Protein AF-A0A0F4YKQ7-F1 (afdb_monomer)

Sequence (116 aa):
DPATAHISVHLLIPGWTWTGLMGNVGPTDEKDVVNKPAGAWYPSQVADYCARALEKGSFYIVCPDGETDAALDQARMRWGSDDVIEGRPALSRWEASWKDQAAKWIEEEAAKRRAS

Organism: Rasamsonia emersonii (strain ATCC 16479 / CBS 393.64 / IMI 116815) (NCBI:txid1408163)

Foldseek 3Di:
DVVCPPPAAADQDDAQAQDVVVVDHGDPDPVVDPDDDPQHHYPVQSVVQVVVCVVVSHRYRHYDSNVDDPLLVVLQVVLQVVCVVVVNPHVQCPPPVRVVVSVVSSVVSSVVVVVD

Secondary structure (DSSP, 8-state):
-GGGTT----EEE--SB-SGGGSS---SSGGG-S-PPTTPBPHHHHHHHHHHHHHTT-SEEE---SSS-HHHHHHHHHHHHHHHHTTPPTTGGGSTTTHHHHHHHHHHHHHHHHT-

Nearest PDB structures (foldseek):
  5gpn-assembly1_Al  TM=6.996E-01  e=6.593E+00  Sus scrofa
  5gup-assembly1_g  TM=6.997E-01  e=6.593E+00  Sus scrofa
  7zdp-assembly1_o  TM=4.346E-01  e=6.593E+00  Ovis aries

Mean predicted aligned error: 5.85 Å

pLDDT: mean 89.58, std 9.92, range [63.56, 98.44]

Solvent-accessible surface area (backbone atoms only — not comparable to full-atom values): 6986 Å² total; per-residue (Å²): 105,85,93,49,74,84,67,86,76,69,47,80,42,76,38,58,55,54,38,62,87,74,83,46,90,31,68,89,48,83,86,77,59,89,75,78,61,84,55,45,39,51,61,64,59,53,50,57,52,48,53,59,34,56,77,70,66,44,42,76,40,74,47,74,37,77,82,55,54,70,34,50,51,50,24,50,53,50,52,60,50,44,25,67,75,72,68,48,58,86,69,35,62,74,34,88,92,34,24,68,62,38,51,55,50,31,51,56,46,14,53,55,54,71,75,108

Radius of gyration: 18.22 Å; Cα contacts (8 Å, |Δi|>4): 116; chains: 1; bounding box: 45×40×47 Å

Structure (mmCIF, N/CA/C/O backbone):
data_AF-A0A0F4YKQ7-F1
#
_entry.id   AF-A0A0F4YKQ7-F1
#
loop_
_atom_site.group_PDB
_atom_site.id
_atom_site.type_symbol
_atom_site.label_atom_id
_atom_site.label_alt_id
_atom_site.label_comp_id
_atom_site.label_asym_id
_atom_site.label_entity_id
_atom_site.label_seq_id
_atom_site.pdbx_PDB_ins_code
_atom_site.Cartn_x
_atom_site.Cartn_y
_atom_site.Cartn_z
_atom_site.occupancy
_atom_site.B_iso_or_equiv
_atom_site.auth_seq_id
_atom_site.auth_comp_id
_atom_site.auth_asym_id
_atom_site.auth_atom_id
_atom_site.pdbx_PDB_model_num
ATOM 1 N N . ASP A 1 1 ? -5.869 -18.642 -25.459 1.00 69.12 1 ASP A N 1
ATOM 2 C CA . ASP A 1 1 ? -5.507 -18.361 -26.856 1.00 69.12 1 ASP A CA 1
ATOM 3 C C . ASP A 1 1 ? -3.989 -18.486 -26.971 1.00 69.12 1 ASP A C 1
ATOM 5 O O . ASP A 1 1 ? -3.309 -17.848 -26.173 1.00 69.12 1 ASP A O 1
ATOM 9 N N . PRO A 1 2 ? -3.436 -19.332 -27.861 1.00 75.19 2 PRO A N 1
ATOM 10 C CA . PRO A 1 2 ? -1.993 -19.387 -28.110 1.00 75.19 2 PRO A CA 1
ATOM 11 C C . PRO A 1 2 ? -1.377 -18.008 -28.393 1.00 75.19 2 PRO A C 1
ATOM 13 O O . PRO A 1 2 ? -0.235 -17.769 -28.013 1.00 75.19 2 PRO A O 1
ATOM 16 N N . ALA A 1 3 ? -2.148 -17.078 -28.970 1.00 79.31 3 ALA A N 1
ATOM 17 C CA . ALA A 1 3 ? -1.715 -15.706 -29.225 1.00 79.31 3 ALA A CA 1
ATOM 18 C C . ALA A 1 3 ? -1.481 -14.880 -27.945 1.00 79.31 3 ALA A C 1
ATOM 20 O O . ALA A 1 3 ? -0.770 -13.880 -27.989 1.00 79.31 3 ALA A O 1
ATOM 21 N N . THR A 1 4 ? -2.033 -15.292 -26.796 1.00 79.38 4 THR A N 1
ATOM 22 C CA . THR A 1 4 ? -1.876 -14.594 -25.507 1.00 79.38 4 THR A CA 1
ATOM 23 C C . THR A 1 4 ? -1.125 -15.414 -24.461 1.00 79.38 4 THR A C 1
ATOM 25 O O . THR A 1 4 ? -1.000 -14.970 -23.324 1.00 79.38 4 THR A O 1
ATOM 28 N N . ALA A 1 5 ? -0.617 -16.602 -24.810 1.00 79.69 5 ALA A N 1
ATOM 29 C CA . ALA A 1 5 ? 0.039 -17.516 -23.867 1.00 79.69 5 ALA A CA 1
ATOM 30 C C . ALA A 1 5 ? 1.330 -16.947 -23.237 1.00 79.69 5 ALA A C 1
ATOM 32 O O . ALA A 1 5 ? 1.835 -17.502 -22.265 1.00 79.69 5 ALA A O 1
ATOM 33 N N . HIS A 1 6 ? 1.838 -15.830 -23.769 1.00 83.50 6 HIS A N 1
ATOM 34 C CA . HIS A 1 6 ? 3.040 -15.132 -23.304 1.00 83.50 6 HIS A CA 1
ATOM 35 C C . HIS A 1 6 ? 2.768 -13.699 -22.818 1.00 83.50 6 HIS A C 1
ATOM 37 O O . HIS A 1 6 ? 3.704 -12.916 -22.678 1.00 83.50 6 HIS A O 1
ATOM 43 N N . ILE A 1 7 ? 1.504 -13.331 -22.592 1.00 90.00 7 ILE A N 1
ATOM 44 C CA . ILE A 1 7 ? 1.131 -11.996 -22.112 1.00 90.00 7 ILE A CA 1
ATOM 45 C C . ILE A 1 7 ? 0.789 -12.088 -20.627 1.00 90.00 7 ILE A C 1
ATOM 47 O O . ILE A 1 7 ? -0.084 -12.864 -20.237 1.00 90.00 7 ILE A O 1
ATOM 51 N N . SER A 1 8 ? 1.442 -11.267 -19.807 1.00 90.88 8 SER A N 1
ATOM 52 C CA . SER A 1 8 ? 1.095 -11.070 -18.400 1.00 90.88 8 SER A CA 1
ATOM 53 C C . SER A 1 8 ? 0.614 -9.639 -18.152 1.00 90.88 8 SER A C 1
ATOM 55 O O . SER A 1 8 ? 0.985 -8.702 -18.861 1.00 90.88 8 SER A O 1
ATOM 57 N N . VAL A 1 9 ? -0.253 -9.472 -17.152 1.00 94.56 9 VAL A N 1
ATOM 58 C CA . VAL A 1 9 ? -0.795 -8.173 -16.729 1.00 94.56 9 VAL A CA 1
ATOM 59 C C . VAL A 1 9 ? -0.369 -7.919 -15.294 1.00 94.56 9 VAL A C 1
ATOM 61 O O . VAL A 1 9 ? -0.422 -8.822 -14.463 1.00 94.56 9 VAL A O 1
ATOM 64 N N . HIS A 1 10 ? 0.039 -6.686 -15.015 1.00 97.12 10 HIS A N 1
ATOM 65 C CA . HIS A 1 10 ? 0.514 -6.247 -13.709 1.00 97.12 10 HIS A CA 1
ATOM 66 C C . HIS A 1 10 ? 0.017 -4.821 -13.440 1.00 97.12 10 HIS A C 1
ATOM 68 O O . HIS A 1 10 ? -0.188 -4.044 -14.373 1.00 97.12 10 HIS A O 1
ATOM 74 N N . LEU A 1 11 ? -0.156 -4.473 -12.168 1.00 97.88 11 LEU A N 1
ATOM 75 C CA . LEU A 1 11 ? -0.543 -3.152 -11.692 1.00 97.88 11 LEU A CA 1
ATOM 76 C C . LEU A 1 11 ? 0.567 -2.584 -10.805 1.00 97.88 11 LEU A C 1
ATOM 78 O O . LEU A 1 11 ? 0.765 -3.029 -9.673 1.00 97.88 11 LEU A O 1
ATOM 82 N N . LEU A 1 12 ? 1.262 -1.572 -11.322 1.00 96.75 12 LEU A N 1
ATOM 83 C CA . LEU A 1 12 ? 2.232 -0.787 -10.566 1.00 96.75 12 LEU A CA 1
ATOM 84 C C . LEU A 1 12 ? 1.520 0.305 -9.764 1.00 96.75 12 LEU A C 1
ATOM 86 O O . LEU A 1 12 ? 0.811 1.134 -10.331 1.00 96.75 12 LEU A O 1
ATOM 90 N N . ILE A 1 13 ? 1.744 0.308 -8.452 1.00 94.62 13 ILE A N 1
ATOM 91 C CA . ILE A 1 13 ? 1.226 1.294 -7.501 1.00 94.62 13 ILE A CA 1
ATOM 92 C C . ILE A 1 13 ? 2.453 1.980 -6.889 1.00 94.62 13 ILE A C 1
ATOM 94 O O . ILE A 1 13 ? 2.985 1.508 -5.879 1.00 94.62 13 ILE A O 1
ATOM 98 N N . PRO A 1 14 ? 2.975 3.036 -7.537 1.00 91.62 14 PRO A N 1
ATOM 99 C CA . PRO A 1 14 ? 4.146 3.731 -7.034 1.00 91.62 14 PRO A CA 1
ATOM 100 C C . PRO A 1 14 ? 3.785 4.547 -5.786 1.00 91.62 14 PRO A C 1
ATOM 102 O O . PRO A 1 14 ? 2.701 5.129 -5.706 1.00 91.62 14 PRO A O 1
ATOM 105 N N . GLY A 1 15 ? 4.721 4.626 -4.838 1.00 87.50 15 GLY A N 1
ATOM 106 C CA . GLY A 1 15 ? 4.682 5.626 -3.775 1.00 87.50 15 GLY A CA 1
ATOM 107 C C . GLY A 1 15 ? 5.012 7.020 -4.319 1.00 87.50 15 GLY A C 1
ATOM 108 O O . GLY A 1 15 ? 5.110 7.236 -5.535 1.00 87.50 15 GLY A O 1
ATOM 109 N N . TRP A 1 16 ? 5.232 7.988 -3.426 1.00 87.94 16 TRP A N 1
ATOM 110 C CA . TRP A 1 16 ? 5.644 9.324 -3.849 1.00 87.94 16 TRP A CA 1
ATOM 111 C C . TRP A 1 16 ? 6.985 9.259 -4.595 1.00 87.94 16 TRP A C 1
ATOM 113 O O . TRP A 1 16 ? 8.024 8.994 -4.002 1.00 87.94 16 TRP A O 1
ATOM 123 N N . THR A 1 17 ? 6.959 9.463 -5.914 1.00 88.12 17 THR A N 1
ATOM 124 C CA . THR A 1 17 ? 8.133 9.305 -6.785 1.00 88.12 17 THR A CA 1
ATOM 125 C C . THR A 1 17 ? 8.478 10.624 -7.448 1.00 88.12 17 THR A C 1
ATOM 127 O O . THR A 1 17 ? 7.707 11.141 -8.258 1.00 88.12 17 THR A O 1
ATOM 130 N N . TRP A 1 18 ? 9.649 11.169 -7.137 1.00 86.38 18 TRP A N 1
ATOM 131 C CA . TRP A 1 18 ? 10.054 12.470 -7.646 1.00 86.38 18 TRP A CA 1
ATOM 132 C C . TRP A 1 18 ? 10.419 12.383 -9.134 1.00 86.38 18 TRP A C 1
ATOM 134 O O . TRP A 1 18 ? 11.498 11.940 -9.519 1.00 86.38 18 TRP A O 1
ATOM 144 N N . THR A 1 19 ? 9.473 12.796 -9.978 1.00 85.69 19 THR A N 1
ATOM 145 C CA . THR A 1 19 ? 9.557 12.798 -11.447 1.00 85.69 19 THR A CA 1
ATOM 146 C C . THR A 1 19 ? 9.151 14.170 -11.994 1.00 85.69 19 THR A C 1
ATOM 148 O O . THR A 1 19 ? 8.581 14.993 -11.277 1.00 85.69 19 THR A O 1
ATOM 151 N N . GLY A 1 20 ? 9.359 14.398 -13.296 1.00 82.19 20 GLY A N 1
ATOM 152 C CA . GLY A 1 20 ? 8.835 15.584 -13.989 1.00 82.19 20 GLY A CA 1
ATOM 153 C C . GLY A 1 20 ? 7.301 15.664 -14.066 1.00 82.19 20 GLY A C 1
ATOM 154 O O . GLY A 1 20 ? 6.767 16.697 -14.455 1.00 82.19 20 GLY A O 1
ATOM 155 N N . LEU A 1 21 ? 6.571 14.610 -13.674 1.00 80.56 21 LEU A N 1
ATOM 156 C CA . LEU A 1 21 ? 5.101 14.603 -13.659 1.00 80.56 21 LEU A CA 1
ATOM 157 C C . LEU A 1 21 ? 4.512 15.440 -12.513 1.00 80.56 21 LEU A C 1
ATOM 159 O O . LEU A 1 21 ? 3.324 15.743 -12.523 1.00 80.56 21 LEU A O 1
ATOM 163 N N . MET A 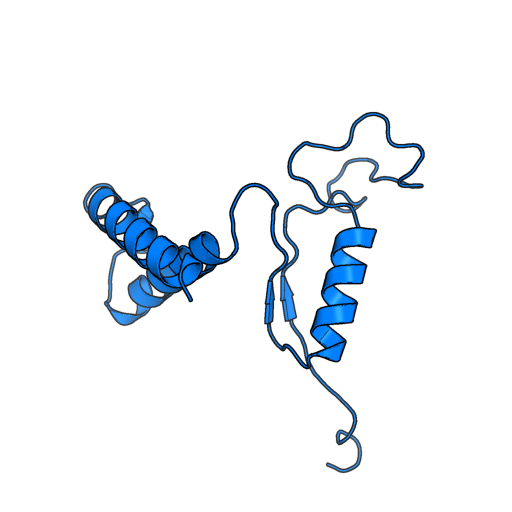1 22 ? 5.327 15.826 -11.527 1.00 67.69 22 MET A N 1
ATOM 164 C CA . MET A 1 22 ? 4.873 16.523 -10.317 1.00 67.69 22 MET A CA 1
ATOM 165 C C . MET A 1 22 ? 4.832 18.051 -10.448 1.00 67.69 22 MET A C 1
ATOM 167 O O . MET A 1 22 ? 4.753 18.748 -9.441 1.00 67.69 22 MET A O 1
ATOM 171 N N . GLY A 1 23 ? 4.932 18.595 -11.665 1.00 63.81 23 GLY A N 1
ATOM 172 C CA . GLY A 1 23 ? 4.942 20.045 -11.908 1.00 63.81 23 GLY A CA 1
ATOM 173 C C . GLY A 1 23 ? 6.242 20.761 -11.510 1.00 63.81 23 GLY A C 1
ATOM 174 O O . GLY A 1 23 ? 6.388 21.946 -11.794 1.00 63.81 23 GLY A O 1
ATOM 175 N N . ASN A 1 24 ? 7.198 20.044 -10.913 1.00 63.56 24 ASN A N 1
ATOM 176 C CA . ASN A 1 24 ? 8.570 20.486 -10.661 1.00 63.56 24 ASN A CA 1
ATOM 177 C C . ASN A 1 24 ? 9.537 19.834 -11.662 1.00 63.56 24 ASN A C 1
ATOM 179 O O . ASN A 1 24 ? 9.237 18.785 -12.235 1.00 63.56 24 ASN A O 1
ATOM 183 N N . VAL A 1 25 ? 10.731 20.416 -11.827 1.00 68.69 25 VAL A N 1
ATOM 184 C CA . VAL A 1 25 ? 11.826 19.760 -12.556 1.00 68.69 25 VAL A CA 1
ATOM 185 C C . VAL A 1 25 ? 12.265 18.546 -11.732 1.00 68.69 25 VAL A C 1
ATOM 187 O O . VAL A 1 25 ? 12.909 18.689 -10.693 1.00 68.69 25 VAL A O 1
ATOM 190 N N . GLY A 1 26 ? 11.830 17.353 -12.142 1.00 68.06 26 GLY A N 1
ATOM 191 C CA . GLY A 1 26 ? 12.359 16.095 -11.617 1.00 68.06 26 GLY A CA 1
ATOM 192 C C . GLY A 1 26 ? 13.847 15.941 -11.960 1.00 68.06 26 GLY A C 1
ATOM 193 O O . GLY A 1 26 ? 14.370 16.703 -12.776 1.00 68.06 26 GLY A O 1
ATOM 194 N N . PRO A 1 27 ? 14.543 14.964 -11.367 1.00 71.00 27 PRO A N 1
ATOM 195 C CA . PRO A 1 27 ? 15.961 14.771 -11.631 1.00 71.00 27 PRO A CA 1
ATOM 196 C C . PRO A 1 27 ? 16.171 14.394 -13.104 1.00 71.00 27 PRO A C 1
ATOM 198 O O . PRO A 1 27 ? 15.596 13.418 -13.582 1.00 71.00 27 PRO A O 1
ATOM 201 N N . THR A 1 28 ? 16.975 15.174 -13.832 1.00 70.31 28 THR A N 1
ATOM 202 C CA . THR A 1 28 ? 17.449 14.805 -15.180 1.00 70.31 28 THR A CA 1
ATOM 203 C C . THR A 1 28 ? 18.594 13.798 -15.110 1.00 70.31 28 THR A C 1
ATOM 205 O O . THR A 1 28 ? 18.693 12.922 -15.961 1.00 70.31 28 THR A O 1
ATOM 208 N N . ASP A 1 29 ? 19.415 13.907 -14.066 1.00 74.56 29 ASP A N 1
ATOM 209 C CA . ASP A 1 29 ? 20.360 12.895 -13.600 1.00 74.56 29 ASP A CA 1
ATOM 210 C C . ASP A 1 29 ? 20.223 12.828 -12.071 1.00 74.56 29 ASP A C 1
ATOM 212 O O . ASP A 1 29 ? 20.193 13.860 -11.398 1.00 74.56 29 ASP A O 1
ATOM 216 N N . GLU A 1 30 ? 20.098 11.624 -11.513 1.00 76.62 30 GLU A N 1
ATOM 217 C CA . GLU A 1 30 ? 19.960 11.408 -10.067 1.00 76.62 30 GLU A CA 1
ATOM 218 C C . GLU A 1 30 ? 21.223 11.819 -9.288 1.00 76.62 30 GLU A C 1
ATOM 220 O O . GLU A 1 30 ? 21.143 12.070 -8.084 1.00 76.62 30 GLU A O 1
ATOM 225 N N . LYS A 1 31 ? 22.372 11.937 -9.971 1.00 73.00 31 LYS A N 1
ATOM 226 C CA . LYS A 1 31 ? 23.667 12.350 -9.405 1.00 73.00 31 LYS A CA 1
ATOM 227 C C . LYS A 1 31 ? 23.796 13.858 -9.202 1.00 73.00 31 LYS A C 1
ATOM 229 O O . LYS A 1 31 ? 24.529 14.280 -8.313 1.00 73.00 31 LYS A O 1
ATOM 234 N N . ASP A 1 32 ? 23.062 14.656 -9.974 1.00 69.69 32 ASP A N 1
ATOM 235 C CA . ASP A 1 32 ? 23.141 16.126 -9.959 1.00 69.69 32 ASP A CA 1
ATOM 236 C C . ASP A 1 32 ? 22.087 16.761 -9.030 1.00 69.69 32 ASP A C 1
ATOM 238 O O . ASP A 1 32 ? 21.773 17.953 -9.093 1.00 69.69 32 ASP A O 1
ATOM 242 N N . VAL A 1 33 ? 21.500 15.948 -8.151 1.00 70.44 33 VAL A N 1
ATOM 243 C CA . VAL A 1 33 ? 20.359 16.319 -7.320 1.00 70.44 33 VAL A CA 1
ATOM 244 C C . VAL A 1 33 ? 20.805 17.036 -6.060 1.00 70.44 33 VAL A C 1
ATOM 246 O O . VAL A 1 33 ? 21.350 16.433 -5.140 1.00 70.44 33 VAL A O 1
ATOM 249 N N . VAL A 1 34 ? 20.475 18.324 -5.974 1.00 64.56 34 VAL A N 1
ATOM 250 C CA . VAL A 1 34 ? 20.804 19.140 -4.796 1.00 64.56 34 VAL A CA 1
ATOM 251 C C . VAL A 1 34 ? 19.695 19.113 -3.729 1.00 64.56 34 VAL A C 1
ATOM 253 O O . VAL A 1 34 ? 19.985 19.361 -2.569 1.00 64.56 34 VAL A O 1
ATOM 256 N N . ASN A 1 35 ? 18.443 18.758 -4.059 1.00 75.00 35 ASN A N 1
ATOM 257 C CA . ASN A 1 35 ? 17.312 18.858 -3.116 1.00 75.00 35 ASN A C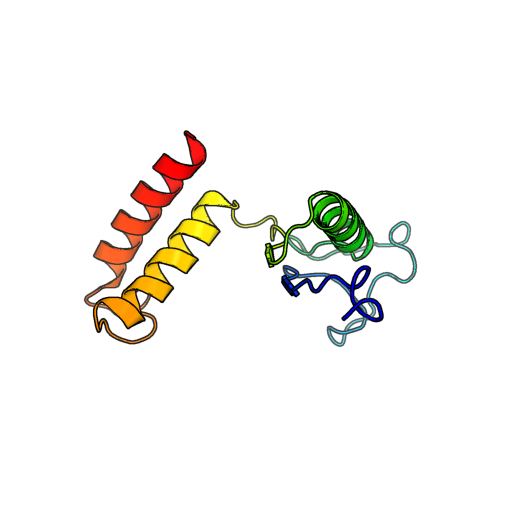A 1
ATOM 258 C C . ASN A 1 35 ? 16.211 17.804 -3.353 1.00 75.00 35 ASN A C 1
ATOM 260 O O . ASN A 1 35 ? 15.064 18.155 -3.638 1.00 75.00 35 ASN A O 1
ATOM 264 N N . LYS A 1 36 ? 16.525 16.505 -3.245 1.00 79.44 36 LYS A N 1
ATOM 265 C CA . LYS A 1 36 ? 15.474 15.472 -3.280 1.00 79.44 36 LYS A CA 1
ATOM 266 C C . LYS A 1 36 ? 14.523 15.657 -2.087 1.00 79.44 36 LYS A C 1
ATOM 268 O O . LYS A 1 36 ? 15.016 15.729 -0.959 1.00 79.44 36 LYS A O 1
ATOM 273 N N . PRO A 1 37 ? 13.192 15.663 -2.283 1.00 81.19 37 PRO A N 1
ATOM 274 C CA . PRO A 1 37 ? 12.265 15.679 -1.161 1.00 81.19 37 PRO A CA 1
ATOM 275 C C . PRO A 1 37 ? 12.448 14.459 -0.243 1.00 81.19 37 PRO A C 1
ATOM 277 O O . PRO A 1 37 ? 12.669 13.339 -0.713 1.00 81.19 37 PRO A O 1
ATOM 280 N N . ALA A 1 38 ? 12.357 14.670 1.072 1.00 82.69 38 ALA A N 1
ATOM 281 C CA . ALA A 1 38 ? 12.392 13.579 2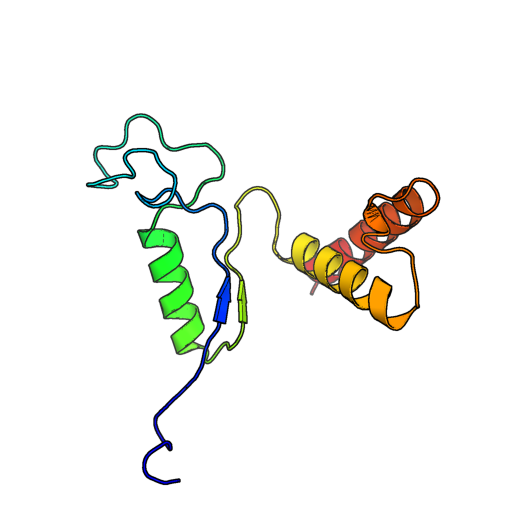.046 1.00 82.69 38 ALA A CA 1
ATOM 282 C C . ALA A 1 38 ? 11.203 12.630 1.816 1.00 82.69 38 ALA A C 1
ATOM 284 O O . ALA A 1 38 ? 10.113 13.095 1.513 1.00 82.69 38 ALA A O 1
ATOM 285 N N . GLY A 1 39 ? 11.415 11.316 1.902 1.00 80.19 39 GLY A N 1
ATOM 286 C CA . GLY A 1 39 ? 10.378 10.307 1.629 1.00 80.19 39 GLY A CA 1
ATOM 287 C C . GLY A 1 39 ? 10.165 9.984 0.142 1.00 80.19 39 GLY A C 1
ATOM 288 O O . GLY A 1 39 ? 9.889 8.839 -0.196 1.00 80.19 39 GLY A O 1
ATOM 289 N N . ALA A 1 40 ? 10.400 10.926 -0.779 1.00 86.69 40 ALA A N 1
ATOM 290 C CA . ALA A 1 40 ? 10.201 10.666 -2.206 1.00 86.69 40 ALA A CA 1
ATOM 291 C C . ALA A 1 40 ? 11.209 9.648 -2.760 1.00 86.69 40 ALA A C 1
ATOM 293 O O . ALA A 1 40 ? 12.414 9.787 -2.553 1.00 86.69 40 ALA A O 1
ATOM 294 N N . TRP A 1 41 ? 10.758 8.659 -3.525 1.00 88.50 41 TRP A N 1
ATOM 295 C CA . TRP A 1 41 ? 11.627 7.742 -4.263 1.00 88.50 41 TRP A CA 1
ATOM 296 C C . TRP A 1 41 ? 12.179 8.381 -5.535 1.00 88.50 41 TRP A C 1
ATOM 298 O O . TRP A 1 41 ? 11.539 9.231 -6.160 1.00 88.50 41 TRP A O 1
ATOM 308 N N . TYR A 1 42 ? 13.366 7.932 -5.934 1.00 88.69 42 TYR A N 1
ATOM 309 C CA . TYR A 1 42 ? 13.864 8.156 -7.282 1.00 88.69 42 TYR A CA 1
ATOM 310 C C . TYR A 1 42 ? 13.111 7.283 -8.300 1.00 88.69 42 TYR A C 1
ATOM 312 O O . TYR A 1 42 ? 12.667 6.181 -7.954 1.00 88.69 42 TYR A O 1
ATOM 320 N N . PRO A 1 43 ? 13.005 7.724 -9.567 1.00 89.94 43 PRO A N 1
ATOM 321 C CA . PRO A 1 43 ? 12.431 6.908 -10.634 1.00 89.94 43 PRO A CA 1
ATOM 322 C C . PRO A 1 43 ? 13.147 5.559 -10.800 1.00 89.94 43 PRO A C 1
ATOM 324 O O . PRO A 1 43 ? 12.476 4.541 -10.977 1.00 89.94 43 PRO A O 1
ATOM 327 N N . SER A 1 44 ? 14.483 5.529 -10.681 1.00 91.44 44 SER A N 1
ATOM 328 C CA . SER 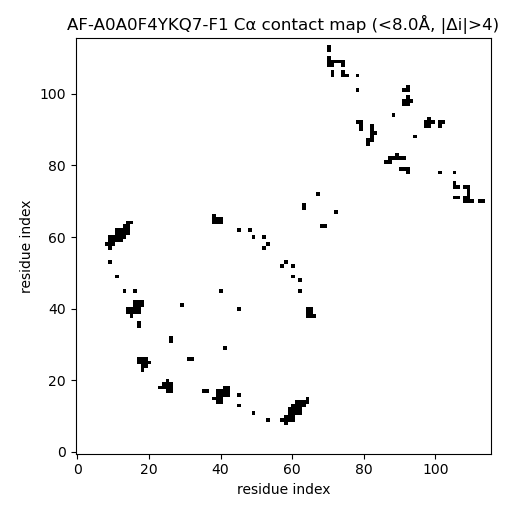A 1 44 ? 15.282 4.295 -10.745 1.00 91.44 44 SER A CA 1
ATOM 329 C C . SER A 1 44 ? 14.870 3.273 -9.684 1.00 91.44 44 SER A C 1
ATOM 331 O O . SER A 1 44 ? 14.662 2.104 -9.995 1.00 91.44 44 SER A O 1
ATOM 333 N N . GLN A 1 45 ? 14.644 3.717 -8.445 1.00 92.25 45 GLN A N 1
ATOM 334 C CA . GLN A 1 45 ? 14.243 2.842 -7.343 1.00 92.25 45 GLN A CA 1
ATOM 335 C C . GLN A 1 45 ? 12.893 2.166 -7.617 1.00 92.25 45 GLN A C 1
ATOM 337 O O . GLN A 1 45 ? 12.720 0.978 -7.335 1.00 92.25 45 GLN A O 1
ATOM 342 N N . VAL A 1 46 ? 11.937 2.907 -8.187 1.00 93.69 46 VAL A N 1
ATOM 343 C CA . VAL A 1 46 ? 10.630 2.358 -8.577 1.00 93.69 46 VAL A CA 1
ATOM 344 C C . VAL A 1 46 ? 10.785 1.366 -9.724 1.00 93.69 46 VAL A C 1
ATOM 346 O O . VAL A 1 46 ? 10.192 0.288 -9.673 1.00 93.69 46 VAL A O 1
ATOM 349 N N . ALA A 1 47 ? 11.603 1.692 -10.728 1.00 94.62 47 ALA A N 1
ATOM 350 C CA . ALA A 1 47 ? 11.878 0.805 -11.854 1.00 94.62 47 ALA A CA 1
ATOM 351 C C . ALA A 1 47 ? 12.523 -0.516 -11.397 1.00 94.62 47 ALA A C 1
ATOM 353 O O . ALA A 1 47 ? 12.032 -1.587 -11.752 1.00 94.62 47 ALA A O 1
ATOM 354 N N . ASP A 1 48 ? 13.539 -0.454 -10.534 1.00 95.75 48 ASP A N 1
ATOM 355 C CA . ASP A 1 48 ? 14.229 -1.625 -9.982 1.00 95.75 48 ASP A CA 1
ATOM 356 C C . ASP A 1 48 ? 13.311 -2.481 -9.101 1.00 95.75 48 ASP A C 1
ATOM 358 O O . ASP A 1 48 ? 13.397 -3.714 -9.074 1.00 95.75 48 ASP A O 1
ATOM 362 N N . TYR A 1 49 ? 12.414 -1.848 -8.342 1.00 95.56 49 TYR A N 1
ATOM 363 C CA . TYR A 1 49 ? 11.403 -2.569 -7.574 1.00 95.56 49 TYR A CA 1
ATOM 364 C C . TYR A 1 49 ? 10.399 -3.270 -8.496 1.00 95.56 49 TYR A C 1
ATOM 366 O O . TYR A 1 49 ? 10.099 -4.447 -8.291 1.00 95.56 49 TYR A O 1
ATOM 374 N N . CYS A 1 50 ? 9.922 -2.569 -9.528 1.00 96.75 50 CYS A N 1
ATOM 375 C CA . CYS A 1 50 ? 8.998 -3.105 -10.519 1.00 96.75 50 CYS A CA 1
ATOM 376 C C . CYS A 1 50 ? 9.604 -4.304 -11.254 1.00 96.75 50 CYS A C 1
ATOM 378 O O . CYS A 1 50 ? 8.988 -5.365 -11.274 1.00 96.75 50 CYS A O 1
ATOM 380 N N . ALA A 1 51 ? 10.838 -4.191 -11.754 1.00 97.19 51 ALA A N 1
ATOM 381 C CA . ALA A 1 51 ? 11.533 -5.275 -12.448 1.00 97.19 51 ALA A CA 1
ATOM 382 C C . ALA A 1 51 ? 11.594 -6.558 -11.601 1.00 97.19 51 ALA A C 1
ATOM 384 O O . ALA A 1 51 ? 11.157 -7.620 -12.042 1.00 97.19 51 ALA A O 1
ATOM 385 N N . ARG A 1 52 ? 12.009 -6.447 -10.332 1.00 97.12 52 ARG A N 1
ATOM 386 C CA . ARG A 1 52 ? 12.044 -7.592 -9.404 1.00 97.12 52 ARG A CA 1
ATOM 387 C C . ARG A 1 52 ? 10.662 -8.168 -9.094 1.00 97.12 52 ARG A C 1
ATOM 389 O O . ARG A 1 52 ? 10.546 -9.350 -8.782 1.00 97.12 52 ARG A O 1
ATOM 396 N N . ALA A 1 53 ? 9.613 -7.349 -9.098 1.00 96.00 53 ALA A N 1
ATOM 397 C CA . ALA A 1 53 ? 8.248 -7.818 -8.868 1.00 96.00 53 ALA A CA 1
ATOM 398 C C . ALA A 1 53 ? 7.663 -8.515 -10.108 1.00 96.00 53 ALA A C 1
ATOM 400 O O . ALA A 1 53 ? 6.951 -9.510 -9.967 1.00 96.00 53 ALA A O 1
ATOM 401 N N . LEU A 1 54 ? 8.019 -8.047 -11.307 1.00 95.94 54 LEU A N 1
ATOM 402 C CA . LEU A 1 54 ? 7.691 -8.705 -12.571 1.00 95.94 54 LEU A CA 1
ATOM 403 C C . LEU A 1 54 ? 8.348 -10.088 -12.660 1.00 95.94 54 LEU A C 1
ATOM 405 O O . LEU A 1 54 ? 7.663 -11.054 -12.983 1.00 95.94 54 LEU A O 1
ATOM 409 N N . GLU A 1 55 ? 9.623 -10.218 -12.277 1.00 95.88 55 GLU A N 1
ATOM 410 C CA . GLU A 1 55 ? 10.325 -11.515 -12.201 1.00 95.88 55 GLU A CA 1
ATOM 411 C C . GLU A 1 55 ? 9.633 -12.513 -11.260 1.00 95.88 55 GLU A C 1
ATOM 413 O O . GLU A 1 55 ? 9.649 -13.720 -11.497 1.00 95.88 55 GLU A O 1
ATOM 418 N N . LYS A 1 56 ? 8.984 -12.014 -10.201 1.00 95.69 56 LYS A N 1
ATOM 419 C CA . LYS A 1 56 ? 8.199 -12.823 -9.256 1.00 95.69 56 LYS A CA 1
ATOM 420 C C . LYS A 1 56 ? 6.787 -13.149 -9.748 1.00 95.69 56 LYS A C 1
ATOM 422 O O . LYS A 1 56 ? 6.079 -13.896 -9.078 1.00 95.69 56 LYS A O 1
ATOM 427 N N . GLY A 1 57 ? 6.352 -12.580 -10.872 1.00 95.31 57 GLY A N 1
ATOM 428 C CA . GLY A 1 57 ? 4.988 -12.731 -11.377 1.00 95.31 57 GLY A CA 1
ATOM 429 C C . GLY A 1 57 ? 3.930 -11.987 -10.551 1.00 95.31 57 GLY A C 1
ATOM 430 O O . GLY A 1 57 ? 2.755 -12.344 -10.602 1.00 95.31 57 GLY A O 1
ATOM 431 N N . SER A 1 58 ? 4.313 -10.967 -9.776 1.00 96.44 58 SER A N 1
ATOM 432 C CA . SER A 1 58 ? 3.389 -10.241 -8.895 1.00 96.44 58 SER A CA 1
ATOM 433 C C . SER A 1 58 ? 2.406 -9.383 -9.686 1.00 96.44 58 SER A C 1
ATOM 435 O O . SER A 1 58 ? 2.828 -8.475 -10.396 1.00 96.44 58 SER A O 1
ATOM 437 N N . PHE A 1 59 ? 1.096 -9.593 -9.518 1.00 96.88 59 PHE A N 1
ATOM 438 C CA . PHE A 1 59 ? 0.091 -8.715 -10.129 1.00 96.88 59 PHE A CA 1
ATOM 439 C C . PHE A 1 59 ? 0.092 -7.319 -9.488 1.00 96.88 59 PHE A C 1
ATOM 441 O O . PHE A 1 59 ? 0.285 -6.334 -10.187 1.00 96.88 59 PHE A O 1
ATOM 448 N N . TYR A 1 60 ? -0.082 -7.222 -8.166 1.00 96.81 60 TYR A N 1
ATOM 449 C CA . TYR A 1 60 ? -0.039 -5.946 -7.443 1.00 96.81 60 TYR A CA 1
ATOM 450 C C . TYR A 1 60 ? 1.395 -5.624 -7.017 1.00 96.81 60 TYR A C 1
ATOM 452 O O . TYR A 1 60 ? 1.977 -6.322 -6.187 1.00 96.81 60 TYR A O 1
ATOM 460 N N . ILE A 1 61 ? 1.955 -4.552 -7.571 1.00 96.06 61 ILE A N 1
ATOM 461 C CA . ILE A 1 61 ? 3.302 -4.069 -7.266 1.00 96.06 61 ILE A CA 1
ATOM 462 C C . ILE A 1 61 ? 3.153 -2.789 -6.444 1.00 96.06 61 ILE A C 1
ATOM 464 O O . ILE A 1 61 ? 3.143 -1.686 -6.987 1.00 96.06 61 ILE A O 1
ATOM 468 N N . VAL A 1 62 ? 2.982 -2.951 -5.132 1.00 93.94 62 VAL A N 1
ATOM 469 C CA . VAL A 1 62 ? 2.876 -1.836 -4.180 1.00 93.94 62 VAL A CA 1
ATOM 470 C C . VAL A 1 62 ? 4.279 -1.425 -3.750 1.00 93.94 62 VAL A C 1
ATOM 472 O O . VAL A 1 62 ? 4.947 -2.153 -3.014 1.00 93.94 62 VAL A O 1
ATOM 475 N N . CYS A 1 63 ? 4.742 -0.278 -4.239 1.00 91.62 63 CYS A N 1
ATOM 476 C CA . CYS A 1 63 ? 6.036 0.269 -3.849 1.00 91.62 63 CYS A CA 1
ATOM 477 C C . CYS A 1 63 ? 5.978 0.816 -2.411 1.00 91.62 63 CYS A C 1
ATOM 479 O O . CYS A 1 63 ? 5.008 1.490 -2.071 1.00 91.62 63 CYS A O 1
ATOM 481 N N . PRO A 1 64 ? 7.013 0.593 -1.581 1.00 85.12 64 PRO A N 1
ATOM 482 C CA . PRO A 1 64 ? 7.143 1.279 -0.297 1.00 85.12 64 PRO A C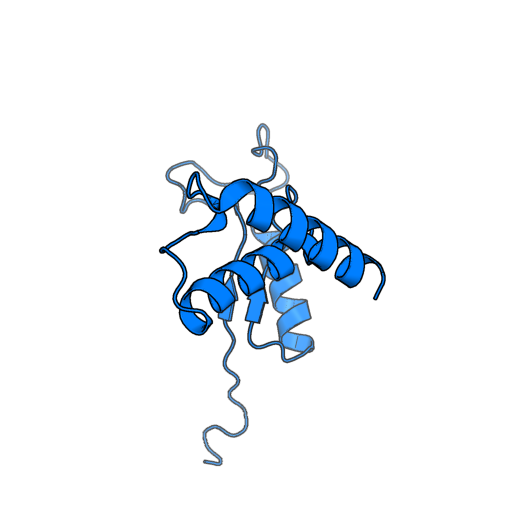A 1
ATOM 483 C C . PRO A 1 64 ? 7.255 2.800 -0.482 1.00 85.12 64 PRO A C 1
ATOM 485 O O . PRO A 1 64 ? 7.826 3.252 -1.475 1.00 85.12 64 PRO A O 1
ATOM 488 N N . ASP A 1 65 ? 6.789 3.587 0.490 1.00 73.88 65 ASP A N 1
ATOM 489 C CA . ASP A 1 65 ? 6.881 5.057 0.464 1.00 73.88 65 ASP A CA 1
ATOM 490 C C . ASP A 1 65 ? 7.942 5.635 1.418 1.00 73.88 65 ASP A C 1
ATOM 492 O O . ASP A 1 65 ? 8.146 6.842 1.471 1.00 73.88 65 ASP A O 1
ATOM 496 N N . GLY A 1 66 ? 8.671 4.776 2.142 1.00 72.81 66 GLY A N 1
ATOM 497 C CA . GLY A 1 66 ? 9.754 5.175 3.051 1.00 72.81 66 GLY A CA 1
ATOM 498 C C . GLY A 1 66 ? 9.293 5.876 4.335 1.00 72.81 66 GLY A C 1
ATOM 499 O O . GLY A 1 66 ? 10.103 6.033 5.247 1.00 72.81 66 GLY A O 1
ATOM 500 N N . GLU A 1 67 ? 8.018 6.250 4.435 1.00 76.56 67 GLU A N 1
ATOM 501 C CA . GLU A 1 67 ? 7.395 6.809 5.638 1.00 76.56 67 GLU A CA 1
ATOM 502 C C . GLU A 1 67 ? 6.674 5.728 6.442 1.00 76.56 67 GLU A C 1
ATOM 504 O O . GLU A 1 67 ? 6.600 5.790 7.671 1.00 76.56 67 GLU A O 1
ATOM 509 N N . THR A 1 68 ? 6.161 4.713 5.751 1.00 81.69 68 THR A N 1
ATOM 510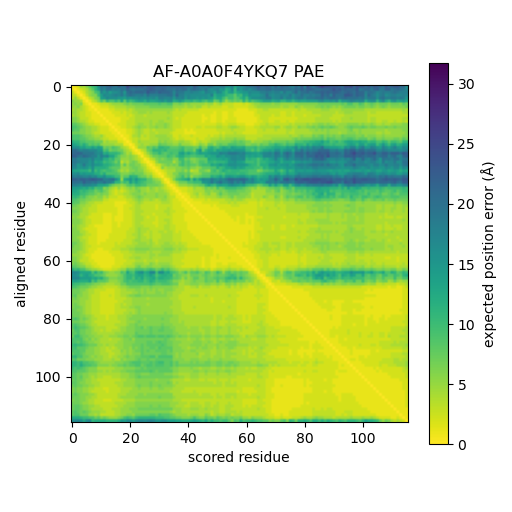 C CA . THR A 1 68 ? 5.441 3.596 6.346 1.00 81.69 68 THR A CA 1
ATOM 511 C C . THR A 1 68 ? 5.992 2.268 5.846 1.00 81.69 68 THR A C 1
ATOM 513 O O . THR A 1 68 ? 6.510 2.145 4.734 1.00 81.69 68 THR A O 1
ATOM 516 N N . ASP A 1 69 ? 5.957 1.255 6.713 1.00 88.81 69 ASP A N 1
ATOM 517 C CA . ASP A 1 69 ? 6.334 -0.095 6.309 1.00 88.81 69 ASP A CA 1
ATOM 518 C C . ASP A 1 69 ? 5.155 -0.839 5.668 1.00 88.81 69 ASP A C 1
ATOM 520 O O . ASP A 1 69 ? 3.980 -0.533 5.887 1.00 88.81 69 ASP A O 1
ATOM 524 N N . ALA A 1 70 ? 5.484 -1.871 4.890 1.00 90.25 70 ALA A N 1
ATOM 525 C CA . ALA A 1 70 ? 4.496 -2.660 4.161 1.00 90.25 70 ALA A CA 1
ATOM 526 C C . ALA A 1 70 ? 3.450 -3.314 5.081 1.00 90.25 70 ALA A C 1
ATOM 528 O O . ALA A 1 70 ? 2.312 -3.528 4.669 1.00 90.25 70 ALA A O 1
ATOM 529 N N . ALA A 1 71 ? 3.817 -3.637 6.324 1.00 94.62 71 ALA A N 1
ATOM 530 C CA . ALA A 1 71 ? 2.902 -4.242 7.281 1.00 94.62 71 ALA A CA 1
ATOM 531 C C . ALA A 1 71 ? 1.798 -3.259 7.697 1.00 94.62 71 ALA A C 1
ATOM 533 O O . ALA A 1 71 ? 0.623 -3.634 7.738 1.00 94.62 71 ALA A O 1
ATOM 534 N N . LEU A 1 72 ? 2.162 -2.001 7.955 1.00 94.81 72 LEU A N 1
ATOM 535 C CA . LEU A 1 72 ? 1.219 -0.935 8.269 1.00 94.81 72 LEU A CA 1
ATOM 536 C C . LEU A 1 72 ? 0.301 -0.617 7.086 1.00 94.81 72 LEU A C 1
ATOM 538 O O . LEU A 1 72 ? -0.910 -0.484 7.275 1.00 94.81 72 LEU A O 1
ATOM 542 N N . ASP A 1 73 ? 0.842 -0.544 5.872 1.00 92.81 73 ASP A N 1
ATOM 543 C CA . ASP A 1 73 ? 0.037 -0.298 4.675 1.00 92.81 73 ASP A CA 1
ATOM 544 C C . ASP A 1 73 ? -0.963 -1.416 4.409 1.00 92.81 73 ASP A C 1
ATOM 546 O O . ASP A 1 73 ? -2.148 -1.155 4.205 1.00 92.81 73 ASP A O 1
ATOM 550 N N . GLN A 1 74 ? -0.534 -2.673 4.498 1.00 95.00 74 GLN A N 1
ATOM 551 C CA . GLN A 1 74 ? -1.432 -3.813 4.333 1.00 95.00 74 GLN A CA 1
ATOM 552 C C . GLN A 1 74 ? -2.533 -3.839 5.400 1.00 95.00 74 GLN A C 1
ATOM 554 O O . GLN A 1 74 ? -3.683 -4.146 5.084 1.00 95.00 74 GLN A O 1
ATOM 559 N N . ALA A 1 75 ? -2.213 -3.487 6.649 1.00 97.25 75 ALA A N 1
ATOM 560 C CA . ALA A 1 75 ? -3.211 -3.354 7.706 1.00 97.25 75 ALA A CA 1
ATOM 561 C C . ALA A 1 75 ? -4.231 -2.250 7.374 1.00 97.25 75 ALA A C 1
ATOM 563 O O . ALA A 1 75 ? -5.437 -2.471 7.472 1.00 97.25 75 ALA A O 1
ATOM 564 N N . ARG A 1 76 ? -3.780 -1.085 6.895 1.00 96.12 76 ARG A N 1
ATOM 565 C CA . ARG A 1 76 ? -4.667 0.013 6.467 1.00 96.12 76 ARG A CA 1
ATOM 566 C C . ARG A 1 76 ? -5.538 -0.365 5.268 1.00 96.12 76 ARG A C 1
ATOM 568 O O . ARG A 1 76 ? -6.726 -0.049 5.269 1.00 96.12 76 ARG A O 1
ATOM 575 N N . MET A 1 77 ? -4.975 -1.053 4.274 1.00 95.81 77 MET A N 1
ATOM 576 C CA . MET A 1 77 ? -5.718 -1.557 3.113 1.00 95.81 77 MET A CA 1
ATOM 577 C C . MET A 1 77 ? -6.802 -2.544 3.536 1.00 95.81 77 MET A C 1
ATOM 579 O O . MET A 1 77 ? -7.937 -2.455 3.065 1.00 95.81 77 MET A O 1
ATOM 583 N N . ARG A 1 78 ? -6.470 -3.460 4.454 1.00 97.50 78 ARG A N 1
ATOM 584 C CA . ARG A 1 78 ? -7.432 -4.419 4.992 1.00 97.50 78 ARG A CA 1
ATOM 585 C C . ARG A 1 78 ? -8.545 -3.714 5.755 1.00 97.50 78 ARG A C 1
ATOM 587 O O . ARG A 1 78 ? -9.702 -3.954 5.449 1.00 97.50 78 ARG A O 1
ATOM 594 N N . TRP A 1 79 ? -8.211 -2.785 6.650 1.00 98.06 79 TRP A N 1
ATOM 595 C CA . TRP A 1 79 ? -9.214 -1.999 7.371 1.00 98.06 79 TRP A CA 1
ATOM 596 C C . TRP A 1 79 ? -10.185 -1.286 6.421 1.00 98.06 79 TRP A C 1
ATOM 598 O O . TRP A 1 79 ? -11.395 -1.379 6.594 1.00 98.06 79 TRP A O 1
ATOM 608 N N . GLY A 1 80 ? -9.664 -0.610 5.391 1.00 97.75 80 GLY A N 1
ATOM 609 C CA . GLY A 1 80 ? -10.499 0.077 4.403 1.00 97.75 80 GLY A CA 1
ATOM 610 C C . GLY A 1 80 ? -11.330 -0.871 3.532 1.00 97.75 80 GLY A C 1
ATOM 611 O O . GLY A 1 80 ? -12.431 -0.518 3.125 1.00 97.75 80 GLY A O 1
ATOM 612 N N . SER A 1 81 ? -10.838 -2.083 3.267 1.00 97.75 81 SER A N 1
ATOM 613 C CA . SER A 1 81 ? -11.625 -3.121 2.586 1.00 97.75 81 SER A CA 1
ATOM 614 C C . SER A 1 81 ? -12.758 -3.623 3.485 1.00 97.75 81 SER A C 1
ATOM 616 O O . SER A 1 81 ? -13.890 -3.777 3.031 1.00 97.75 81 SER A O 1
ATOM 618 N N . ASP A 1 82 ? -12.471 -3.798 4.775 1.00 97.69 82 ASP A N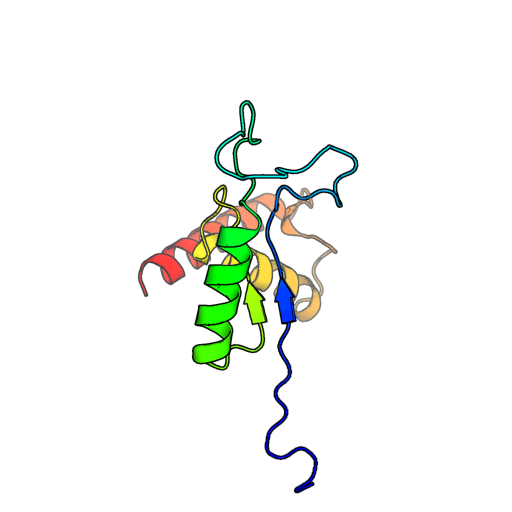 1
ATOM 619 C CA . ASP A 1 82 ? -13.446 -4.207 5.782 1.00 97.69 82 ASP A CA 1
ATOM 620 C C . ASP A 1 82 ? -14.513 -3.126 6.027 1.00 97.69 82 ASP A C 1
ATOM 622 O O . ASP A 1 82 ? -15.626 -3.467 6.415 1.00 97.69 82 ASP A O 1
ATOM 626 N N . ASP A 1 83 ? -14.240 -1.842 5.750 1.00 97.94 83 ASP A N 1
ATOM 627 C CA . ASP A 1 83 ? -15.285 -0.805 5.766 1.00 97.94 83 ASP A CA 1
ATOM 628 C C . ASP A 1 83 ? -16.431 -1.155 4.806 1.00 97.94 83 ASP A C 1
ATOM 630 O O . ASP A 1 83 ? -17.602 -1.024 5.163 1.00 97.94 83 ASP A O 1
ATOM 634 N N . VAL A 1 84 ? -16.100 -1.650 3.609 1.00 97.44 84 VAL A N 1
ATOM 635 C CA . VAL A 1 84 ? -17.084 -2.048 2.592 1.00 97.44 84 VAL A CA 1
ATOM 636 C C . VAL A 1 84 ? -17.786 -3.347 2.982 1.00 97.44 84 VAL A C 1
ATOM 638 O O . VAL A 1 84 ? -18.999 -3.460 2.820 1.00 97.44 84 VAL A O 1
ATOM 641 N N . ILE A 1 85 ? -17.031 -4.320 3.495 1.00 97.75 85 ILE A N 1
ATOM 642 C CA . ILE A 1 85 ? -17.545 -5.650 3.850 1.00 97.75 85 ILE A CA 1
ATOM 643 C C . ILE A 1 85 ? -18.511 -5.566 5.038 1.00 97.75 85 ILE A C 1
ATOM 645 O O . ILE A 1 85 ? -19.582 -6.166 5.008 1.00 97.75 85 ILE A O 1
ATOM 649 N N . GLU A 1 86 ? -18.148 -4.798 6.063 1.00 96.56 86 GLU A N 1
ATOM 650 C CA . GLU A 1 86 ? -18.880 -4.711 7.332 1.00 96.56 86 GLU A CA 1
ATOM 651 C C . GLU A 1 86 ? -19.899 -3.556 7.360 1.00 96.56 86 GLU A C 1
ATOM 653 O O . GLU A 1 86 ? -20.569 -3.342 8.368 1.00 96.56 86 GLU A O 1
ATOM 658 N N . GLY A 1 87 ? -20.008 -2.778 6.277 1.00 96.38 87 GLY A N 1
ATOM 659 C CA . GLY A 1 87 ? -20.923 -1.636 6.196 1.00 96.38 87 GLY A CA 1
ATOM 660 C C . GLY A 1 87 ? -20.575 -0.497 7.162 1.00 96.38 87 GLY A C 1
ATOM 661 O O . GLY A 1 87 ? -21.472 0.158 7.698 1.00 96.38 87 GLY A O 1
ATOM 662 N N . ARG A 1 88 ? -19.281 -0.261 7.412 1.00 96.88 88 ARG A N 1
ATOM 663 C CA . ARG A 1 88 ? -18.806 0.855 8.248 1.00 96.88 88 ARG A CA 1
ATOM 664 C C . ARG A 1 88 ? -18.912 2.177 7.474 1.00 96.88 88 ARG A C 1
ATOM 666 O O . ARG A 1 88 ? -19.013 2.171 6.245 1.00 96.88 88 ARG A O 1
ATOM 673 N N . PRO A 1 89 ? -18.863 3.336 8.157 1.00 96.75 89 PRO A N 1
ATOM 674 C CA . PRO A 1 89 ? -18.760 4.621 7.476 1.00 96.75 89 PRO A CA 1
ATOM 675 C C . PRO A 1 89 ? -17.571 4.663 6.508 1.00 96.75 89 PRO A C 1
ATOM 677 O O . PRO A 1 89 ? -16.519 4.086 6.779 1.00 96.75 89 PRO A O 1
ATOM 680 N N . ALA A 1 90 ? -17.719 5.380 5.393 1.00 95.38 90 ALA A N 1
ATOM 681 C CA . ALA A 1 90 ? -16.633 5.547 4.434 1.00 95.38 90 ALA A CA 1
ATOM 682 C C . ALA A 1 90 ? -15.406 6.187 5.105 1.00 95.38 90 ALA A C 1
ATOM 684 O O . ALA A 1 90 ? -15.529 7.220 5.765 1.00 95.38 90 ALA A O 1
ATOM 685 N N . LEU A 1 91 ? -14.226 5.590 4.898 1.00 95.62 91 LEU A N 1
ATOM 686 C CA . LEU A 1 91 ? -12.969 6.009 5.526 1.00 95.62 91 LEU A CA 1
ATOM 687 C C . LEU A 1 91 ? -13.060 6.008 7.064 1.00 95.62 91 LEU A C 1
ATOM 689 O O . LEU A 1 91 ? -12.592 6.949 7.712 1.00 95.62 91 LEU A O 1
ATOM 693 N N . SER A 1 92 ? -13.627 4.946 7.653 1.00 97.44 92 SER A N 1
ATOM 694 C CA . SER A 1 92 ? -13.957 4.886 9.088 1.00 97.44 92 SER A CA 1
ATOM 695 C C . SER A 1 92 ? -12.750 5.148 9.996 1.00 97.44 92 SER A C 1
ATOM 697 O O . SER A 1 92 ? -12.898 5.679 11.092 1.00 97.44 92 SER A O 1
ATOM 699 N N . ARG A 1 93 ? -11.525 4.888 9.518 1.00 97.44 93 ARG A N 1
ATOM 700 C CA . ARG A 1 93 ? -10.282 5.186 10.250 1.00 97.44 93 ARG A CA 1
ATOM 701 C C . ARG A 1 93 ? -10.103 6.659 10.638 1.00 97.44 93 ARG A C 1
ATOM 703 O O . ARG A 1 93 ? -9.289 6.955 11.506 1.00 97.44 93 ARG A O 1
ATOM 710 N N . TRP A 1 94 ? -10.818 7.568 9.980 1.00 96.75 94 TRP A N 1
ATOM 711 C CA . TRP A 1 94 ? -10.794 9.004 10.260 1.00 96.75 94 TRP A CA 1
ATOM 712 C C . TRP A 1 94 ? -12.077 9.519 10.918 1.00 96.75 94 TRP A C 1
ATOM 714 O O . TRP A 1 94 ? -12.136 10.684 11.306 1.00 96.75 94 TRP A O 1
ATOM 724 N N . GLU A 1 95 ? -13.102 8.677 11.044 1.00 96.81 95 GLU A N 1
ATOM 725 C CA . GLU A 1 95 ? -14.380 9.052 11.639 1.00 96.81 95 GLU A CA 1
ATOM 726 C C . GLU A 1 95 ? -14.245 9.084 13.172 1.00 96.81 95 GLU A C 1
ATOM 728 O O . GLU A 1 95 ? -13.565 8.249 13.769 1.00 96.81 95 GLU A O 1
ATOM 733 N N . ALA A 1 96 ? -14.847 10.077 13.830 1.00 96.38 96 ALA A N 1
ATOM 734 C CA . ALA A 1 96 ? -14.605 10.356 15.242 1.00 96.38 96 ALA A CA 1
ATOM 735 C C . ALA A 1 96 ? -14.971 9.190 16.178 1.00 96.38 96 ALA A C 1
ATOM 737 O O . ALA A 1 96 ? -14.259 8.972 17.158 1.00 96.38 96 ALA A O 1
ATOM 738 N N . SER A 1 97 ? -16.041 8.450 15.880 1.00 96.44 97 SER A N 1
ATOM 739 C CA . SER A 1 97 ? -16.487 7.281 16.650 1.00 96.44 97 SER A CA 1
ATOM 740 C C . SER A 1 97 ? -15.713 5.995 16.335 1.00 96.44 97 SER A C 1
ATOM 742 O O . SER A 1 97 ? -15.730 5.070 17.143 1.00 96.44 97 SER A O 1
ATOM 744 N N . TRP A 1 98 ? -14.986 5.943 15.213 1.00 97.00 98 TRP A N 1
ATOM 745 C CA . TRP A 1 98 ? -14.249 4.752 14.767 1.00 97.00 98 TRP A CA 1
ATOM 746 C C . TRP A 1 98 ? -12.727 4.869 14.870 1.00 97.00 98 TRP A C 1
ATOM 748 O O . TRP A 1 98 ? -12.054 3.843 14.972 1.00 97.00 98 TRP A O 1
ATOM 758 N N . LYS A 1 99 ? -12.160 6.080 14.863 1.00 96.69 99 LYS A N 1
ATOM 759 C CA . LYS A 1 99 ? -10.708 6.308 14.749 1.00 96.69 99 LYS A CA 1
ATOM 760 C C . LYS A 1 99 ? -9.875 5.570 15.803 1.00 96.69 99 LYS A C 1
ATOM 762 O O . LYS A 1 99 ? -8.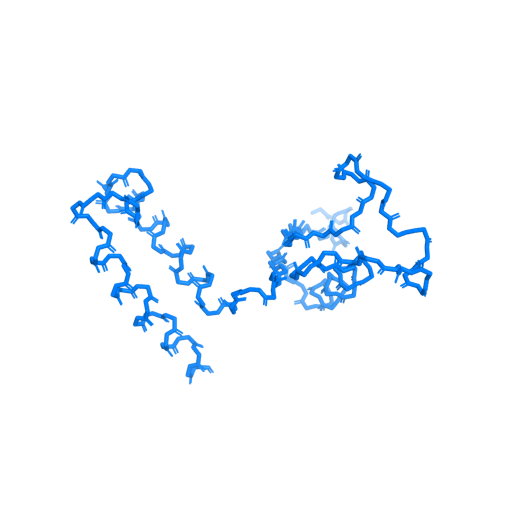817 5.046 15.468 1.00 96.69 99 LYS A O 1
ATOM 767 N N . ASP A 1 100 ? -10.350 5.481 17.047 1.00 97.88 100 ASP A N 1
ATOM 768 C CA . ASP A 1 100 ? -9.592 4.860 18.141 1.00 97.88 100 ASP A CA 1
ATOM 769 C C . ASP A 1 100 ? -9.601 3.331 18.004 1.00 97.88 100 ASP A C 1
ATOM 771 O O . ASP A 1 100 ? -8.574 2.669 18.162 1.00 97.88 100 ASP A O 1
ATOM 775 N N . GLN A 1 101 ? -10.752 2.767 17.622 1.00 97.50 101 GLN A N 1
ATOM 776 C CA . GLN A 1 101 ? -10.880 1.347 17.301 1.00 97.50 101 GLN A CA 1
ATOM 777 C C . GLN A 1 101 ? -10.042 0.983 16.068 1.00 97.50 101 GLN A C 1
ATOM 779 O O . GLN A 1 101 ? -9.350 -0.036 16.077 1.00 97.50 101 GLN A O 1
ATOM 784 N N . ALA A 1 102 ? -10.078 1.823 15.033 1.00 98.06 102 ALA A N 1
ATOM 785 C CA . ALA A 1 102 ? -9.297 1.653 13.817 1.00 98.06 102 ALA A CA 1
ATOM 786 C C . ALA A 1 102 ? -7.797 1.680 14.107 1.00 98.06 102 ALA A C 1
ATOM 788 O O . ALA A 1 102 ? -7.082 0.776 13.686 1.00 98.06 102 ALA A O 1
ATOM 789 N N . ALA A 1 103 ? -7.322 2.680 14.855 1.00 98.19 103 ALA A N 1
ATOM 790 C CA . ALA A 1 103 ? -5.914 2.814 15.211 1.00 98.19 103 ALA A CA 1
ATOM 791 C C . ALA A 1 103 ? -5.409 1.576 15.961 1.00 98.19 103 ALA A C 1
ATOM 793 O O . ALA A 1 103 ? -4.412 0.984 15.548 1.00 98.19 103 ALA A O 1
ATOM 794 N N . LYS A 1 104 ? -6.149 1.132 16.987 1.00 98.44 104 LYS A N 1
ATOM 795 C CA . LYS A 1 104 ? -5.809 -0.070 17.756 1.00 98.44 104 LYS A CA 1
ATOM 796 C C . LYS A 1 104 ? -5.740 -1.314 16.871 1.00 98.44 104 LYS A C 1
ATOM 798 O O . LYS A 1 104 ? -4.760 -2.051 16.912 1.00 98.44 104 LYS A O 1
ATOM 803 N N . TRP A 1 105 ? -6.770 -1.551 16.061 1.00 98.31 105 TRP A N 1
ATOM 804 C CA . TRP A 1 105 ? -6.814 -2.737 15.209 1.00 98.31 105 TRP A CA 1
ATOM 805 C C . TRP A 1 105 ? -5.697 -2.726 14.159 1.00 98.31 105 TRP A C 1
ATOM 807 O O . TRP A 1 105 ? -5.050 -3.748 13.937 1.00 98.31 105 TRP A O 1
ATOM 817 N N . ILE A 1 106 ? -5.441 -1.570 13.534 1.00 98.25 106 ILE A N 1
ATOM 818 C CA . ILE A 1 106 ? -4.397 -1.413 12.513 1.00 98.25 106 ILE A CA 1
ATOM 819 C C . ILE A 1 106 ? -3.021 -1.676 13.124 1.00 98.25 106 ILE A C 1
ATOM 821 O O . ILE A 1 106 ? -2.205 -2.351 12.501 1.00 98.25 106 ILE A O 1
ATOM 825 N N . GLU A 1 107 ? -2.761 -1.175 14.331 1.00 98.12 107 GLU A N 1
ATOM 826 C CA . GLU A 1 107 ? -1.502 -1.411 15.037 1.00 98.12 107 GLU A CA 1
ATOM 827 C C . GLU A 1 107 ? -1.296 -2.899 15.354 1.00 98.12 107 GLU A C 1
ATOM 829 O O . GLU A 1 107 ? -0.234 -3.450 15.056 1.00 98.12 107 GLU A O 1
ATOM 834 N N . GLU A 1 108 ? -2.324 -3.573 15.876 1.00 98.31 108 GLU A N 1
ATOM 835 C CA . GLU A 1 108 ? -2.282 -5.009 16.173 1.00 98.31 108 GLU A CA 1
ATOM 836 C C . GLU A 1 108 ? -2.074 -5.863 14.910 1.00 98.31 108 GLU A C 1
ATOM 838 O O . GLU A 1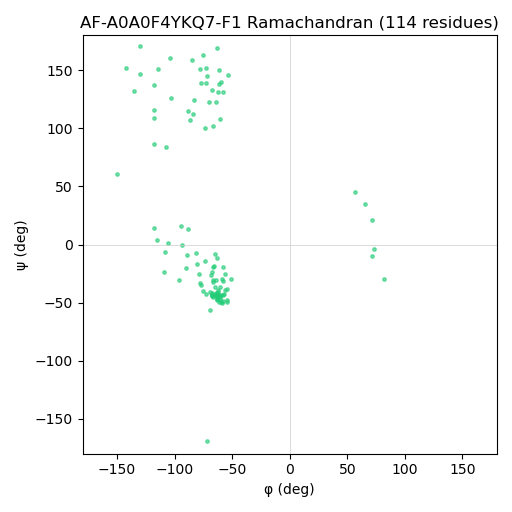 108 ? -1.283 -6.809 14.917 1.00 98.31 108 GLU A O 1
ATOM 843 N N . GLU A 1 109 ? -2.767 -5.549 13.814 1.00 98.25 109 GLU A N 1
ATOM 844 C CA . GLU A 1 109 ? -2.622 -6.253 12.534 1.00 98.25 109 GLU A CA 1
ATOM 845 C C . GLU A 1 109 ? -1.243 -6.003 11.908 1.00 98.25 109 GLU A C 1
ATOM 847 O O . GLU A 1 109 ? -0.601 -6.941 11.429 1.00 98.25 109 GLU A O 1
ATOM 852 N N . ALA A 1 110 ? -0.747 -4.764 11.951 1.00 97.38 110 ALA A N 1
ATOM 853 C CA . ALA A 1 110 ? 0.588 -4.437 11.467 1.00 97.38 110 ALA A CA 1
ATOM 854 C C . ALA A 1 110 ? 1.664 -5.169 12.283 1.00 97.38 110 ALA A C 1
ATOM 856 O O . ALA A 1 110 ? 2.593 -5.734 11.711 1.00 97.38 110 ALA A O 1
ATOM 857 N N . ALA A 1 111 ? 1.532 -5.225 13.612 1.00 97.75 111 ALA A N 1
ATOM 858 C CA . ALA A 1 111 ? 2.455 -5.964 14.472 1.00 97.75 111 ALA A CA 1
ATOM 859 C C . ALA A 1 111 ? 2.495 -7.462 14.130 1.00 97.75 111 ALA A C 1
ATOM 861 O O . ALA A 1 111 ? 3.580 -8.032 14.018 1.00 97.75 111 ALA A O 1
ATOM 862 N N . LYS A 1 112 ? 1.335 -8.087 13.887 1.00 97.88 112 LYS A N 1
ATOM 863 C CA . LYS A 1 112 ? 1.255 -9.493 13.451 1.00 97.88 112 LYS A CA 1
ATOM 864 C C . LYS A 1 112 ? 1.978 -9.723 12.125 1.00 97.88 112 LYS A C 1
ATOM 866 O O . LYS A 1 112 ? 2.745 -10.671 12.017 1.00 97.88 112 LYS A O 1
ATOM 871 N N . ARG A 1 113 ? 1.776 -8.840 11.143 1.00 96.38 113 ARG A N 1
ATOM 872 C CA . ARG A 1 113 ? 2.425 -8.920 9.820 1.00 96.38 113 ARG A CA 1
ATOM 873 C C . ARG A 1 113 ? 3.934 -8.709 9.870 1.00 96.38 113 ARG A C 1
ATOM 875 O O . ARG A 1 113 ? 4.649 -9.285 9.067 1.00 96.38 113 ARG A O 1
ATOM 882 N N . ARG A 1 114 ? 4.434 -7.890 10.799 1.00 94.69 114 ARG A N 1
ATOM 883 C CA . ARG A 1 114 ? 5.886 -7.732 11.004 1.00 94.69 114 ARG A CA 1
ATOM 884 C C . ARG A 1 114 ? 6.539 -8.989 11.580 1.00 94.69 114 ARG A C 1
ATOM 886 O O . ARG A 1 114 ? 7.737 -9.169 11.406 1.00 94.69 114 ARG A O 1
ATOM 893 N N . ALA A 1 115 ? 5.775 -9.809 12.301 1.00 95.00 115 ALA A N 1
ATOM 894 C CA . ALA A 1 115 ? 6.269 -11.011 12.964 1.00 95.00 115 ALA A CA 1
ATOM 895 C C . ALA A 1 115 ? 6.215 -12.279 12.088 1.00 95.00 115 ALA A C 1
ATOM 897 O O . ALA A 1 115 ? 6.738 -13.311 12.510 1.00 95.00 115 ALA A O 1
ATOM 898 N N . SER A 1 116 ? 5.568 -12.219 10.919 1.00 83.19 116 SER A N 1
ATOM 899 C CA . SER A 1 116 ? 5.440 -13.317 9.947 1.00 83.19 116 SER A CA 1
ATOM 900 C C . SER A 1 116 ? 6.487 -13.235 8.846 1.00 83.19 116 SER A C 1
ATOM 902 O O . SER A 1 116 ? 7.034 -14.297 8.483 1.00 83.19 116 SER A O 1
#

=== Feature glossary ===
Reading guide. The protein is described through the following features:

Foldseek 3Di. A 3Di character summarizes, for each residue, the relative orientation of the Cα frame of its nearest spatial neighbor. Because it encodes fold topology rather than chemistry, 3Di alignments detect remote structural similarity that sequence alignment misses.

Contact-map, Ramachandran, and PAE plots. Plot images: a contact map (which residues are close in 3D, as an N×N binary image), a Ramachandran scatter (backbone torsion angles, revealing secondary-structure composition at a glance), and — for AlphaFold structures — a PAE heatmap (pairwise prediction confidence).

Radius of gyration, Cα contacts, bounding box. Radius of gyration (Rg) is the root-mean-square distance of Cα atoms from their centroid — a single number for overall size and compactness. A globular domain of N residues has Rg ≈ 2.2·N^0.38 Å; an extended or disordered chain has a much larger Rg. The Cα contact count is the number of residue pairs whose Cα atoms are within 8 Å and are more than four positions apart in sequence — a standard proxy for tertiary packing density. The bounding box is the smallest axis-aligned box enclosing all Cα atoms.

Secondary structure (8-state, DSSP). Eight-state secondary structure (DSSP): H is the canonical α-helix, G the tighter 3₁₀-helix, I the wider π-helix; E/B are β-structure, T and S are turns and bends, and '-' is everything else. DSSP derives these from the pattern of main-chain N–H···O=C hydrogen bonds, not from the sequence.

B-factor. B-factor (Debye–Waller factor) reflects atomic displacement in the crystal lattice. It is an experimental observable (units Å²), not a prediction; low values mean the atom is pinned down, high values mean it moves or is heterogeneous across the crystal.

pLDDT. pLDDT is the predicted lDDT-Cα score: AlphaFold's confidence that the local environment of each residue (all inter-atomic distances within 15 Å) is correctly placed. It is a per-residue number between 0 and 100, with higher meaning more reliable.

Nearest PDB structures. Nearest PDB neighbors are the top structural matches found by Foldseek when searching this structure against the entire Protein Data Bank. Each hit reports a TM-score (0 to 1; >0.5 almost always implies the same fold) and an E-value. These are *structural* homologs — they may share no detectable sequence similarity.

Solvent-accessible surface area. Accessible surface area quantifies burial. A residue with SASA near zero is packed into the hydrophobic core; one with SASA >100 Å² sits on the surface. Computed here via the Shrake–Rupley numerical algorithm with a 1.4 Å probe.

Rendered structure images. Structure images are PyMOL renders from six orthogonal camera directions. Cartoon representation draws helices as coils and strands as arrows; sticks shows the backbone as bonds; surface shows the solvent-excluded envelope. Rainbow coloring maps sequence position to hue (blue→red, N→C); chain coloring assigns a distinct color per polypeptide.

Backbone torsions (φ/ψ). φ (phi) and ψ (psi) are the two rotatable backbone dihedrals per residue: φ is the C(i-1)–N–Cα–C torsion, ψ is the N–Cα–C–N(i+1) torsion, both in degrees on (−180°, 180°]. α-helical residues cluster near (−60°, −45°); β-strand residues near (−120°, +130°). A Ramachandran plot is simply a scatter of (φ, ψ) for every residue.

Predicted aligned error. Predicted Aligned Error (PAE) is an AlphaFold confidence matrix: entry (i, j) is the expected error in the position of residue j, in ångströms, when the prediction is superimposed on the true structure at residue i. Low PAE within a block of residues means that block is internally rigid and well-predicted; high PAE between two blocks means their relative placement is uncertain even if each block individually is confident.

mmCIF coordinates. Structure coordinates are given as an mmCIF _atom_site loop: one row per atom with element, residue name, chain id, sequence number, and x/y/z position in Å. Only the four main-chain atoms per residue are included here; side chains are omitted to keep the record compact.

InterPro / GO / CATH / organism. Database cross-references. InterPro integrates a dozen domain/family signature databases into unified entries with residue-range hits. GO terms attach function/process/location labels with evidence codes. CATH codes position the fold in a four-level structural taxonomy. Organism is the NCBI-taxonomy species name.

Secondary structure (3-state, P-SEA). SS3 is a coarse helix/strand/coil call (letters a/b/c) made by the P-SEA algorithm from inter-Cα distances and dihedrals. It is less detailed than DSSP but needs only Cα positions.

Sequence. Sequence gives the chain of amino acids in standard one-letter code (A=alanine, C=cysteine, …, Y=tyrosine), read N→C. It is the only feature that is directly encoded by the gene; all structural features are derived from the folded form of this sequence.